Protein AF-A0A7Y6UCN6-F1 (afdb_monomer_lite)

Secondary structure (DSSP, 8-state):
--------------------------------------------PPP---EEE-SSS-EEESS---SEEEPPSEEETT-TTT-SEEE--SSSPPEEEEEEEEEEE-SEEEEESSS-EEEEEEEEEEE-TT-EEE-PEEEE--SSS-PEEEE-TT-SSS--SS--SS---S-S-TT---------

pLDDT: mean 72.53, std 20.96, range [35.81, 98.5]

Foldseek 3Di:
DDDDDDDDDDPDDDDDPPPPPPDPDDDDDDDDDDDDDPPVPDPDDDPLPFDWDDDVDIDTDSDAAEDEEEDDQEAELQDCVRAPDWADDPPDFIAREHEHQEYEQAAHHDYDYDHQYHYYHVHYYHADPRGDYDRWDWDQDPPDPRDTDGADDDPPDDDGQDDPPPPFPPPDDDDDDDDPRDDD

Structure (mmCIF, N/CA/C/O backbone):
data_AF-A0A7Y6UCN6-F1
#
_entry.id   AF-A0A7Y6UCN6-F1
#
loop_
_atom_site.group_PDB
_atom_site.id
_atom_site.type_symbol
_atom_site.label_atom_id
_atom_site.label_alt_id
_atom_site.label_comp_id
_atom_site.label_asym_id
_atom_site.label_entity_id
_atom_site.label_seq_id
_atom_site.pdbx_PDB_ins_code
_atom_site.Cartn_x
_atom_site.Cartn_y
_atom_site.Cartn_z
_atom_site.occupancy
_atom_site.B_iso_or_equiv
_atom_site.auth_seq_id
_atom_site.auth_comp_id
_atom_site.auth_asym_id
_atom_site.auth_atom_id
_atom_site.pdbx_PDB_model_num
ATOM 1 N N . MET A 1 1 ? -2.120 -50.369 -11.494 1.00 40.91 1 MET A N 1
ATOM 2 C CA . MET A 1 1 ? -2.443 -49.044 -10.925 1.00 40.91 1 MET A CA 1
ATOM 3 C C . MET A 1 1 ? -1.729 -48.938 -9.589 1.00 40.91 1 MET A C 1
ATOM 5 O O . MET A 1 1 ? -2.028 -49.726 -8.704 1.00 40.91 1 MET A O 1
ATOM 9 N N . ARG A 1 2 ? -0.697 -48.094 -9.487 1.00 44.22 2 ARG A N 1
ATOM 10 C CA . ARG A 1 2 ? 0.072 -47.899 -8.249 1.00 44.22 2 ARG A CA 1
ATOM 11 C C . ARG A 1 2 ? -0.367 -46.566 -7.651 1.00 44.22 2 ARG A C 1
ATOM 13 O O . ARG A 1 2 ? -0.193 -45.536 -8.288 1.00 44.22 2 ARG A O 1
ATOM 20 N N . VAL A 1 3 ? -1.009 -46.624 -6.490 1.00 46.31 3 VAL A N 1
ATOM 21 C CA . VAL A 1 3 ? -1.469 -45.458 -5.733 1.00 46.31 3 VAL A CA 1
ATOM 22 C C . VAL A 1 3 ? -0.314 -45.038 -4.830 1.00 46.31 3 VAL A C 1
ATOM 24 O O . VAL A 1 3 ? 0.037 -45.772 -3.910 1.00 46.31 3 VAL A O 1
ATOM 27 N N . SER A 1 4 ? 0.316 -43.905 -5.133 1.00 62.06 4 SER A N 1
ATOM 28 C CA . SER A 1 4 ? 1.335 -43.305 -4.268 1.00 62.06 4 SER A CA 1
ATOM 29 C C . SER A 1 4 ? 0.658 -42.340 -3.303 1.00 62.06 4 SER A C 1
ATOM 31 O O . SER A 1 4 ? 0.080 -41.339 -3.717 1.00 62.06 4 SER A O 1
ATOM 33 N N . LEU A 1 5 ? 0.717 -42.674 -2.016 1.00 54.91 5 LEU A N 1
ATOM 34 C CA . LEU A 1 5 ? 0.236 -41.858 -0.909 1.00 54.91 5 LEU A CA 1
ATOM 35 C C . LEU A 1 5 ? 1.281 -40.763 -0.627 1.00 54.91 5 LEU A C 1
ATOM 37 O O . LEU A 1 5 ? 2.400 -41.077 -0.225 1.00 54.91 5 LEU A O 1
ATOM 41 N N . ILE A 1 6 ? 0.944 -39.496 -0.871 1.00 65.12 6 ILE A N 1
ATOM 42 C CA . ILE A 1 6 ? 1.811 -38.352 -0.556 1.00 65.12 6 ILE A CA 1
ATOM 43 C C . ILE A 1 6 ? 1.406 -37.828 0.823 1.00 65.12 6 ILE A C 1
ATOM 45 O O . ILE A 1 6 ? 0.291 -37.345 1.008 1.00 65.12 6 ILE A O 1
ATOM 49 N N . ALA A 1 7 ? 2.309 -37.955 1.793 1.00 61.22 7 ALA A N 1
ATOM 50 C CA . ALA A 1 7 ? 2.146 -37.406 3.131 1.00 61.22 7 ALA A CA 1
ATOM 51 C C . ALA A 1 7 ? 2.569 -35.930 3.130 1.00 61.22 7 ALA A C 1
ATOM 53 O O . ALA A 1 7 ? 3.733 -35.613 2.898 1.00 61.22 7 ALA A O 1
ATOM 54 N N . ILE A 1 8 ? 1.614 -35.034 3.374 1.00 74.44 8 ILE A N 1
ATOM 55 C CA . ILE A 1 8 ? 1.851 -33.596 3.527 1.00 74.44 8 ILE A CA 1
ATOM 56 C C . ILE A 1 8 ? 2.100 -33.330 5.013 1.00 74.44 8 ILE A C 1
ATOM 58 O O . ILE A 1 8 ? 1.180 -33.375 5.826 1.00 74.44 8 ILE A O 1
ATOM 62 N N . THR A 1 9 ? 3.352 -33.076 5.383 1.00 66.75 9 THR A N 1
ATOM 63 C CA . THR A 1 9 ? 3.719 -32.578 6.715 1.00 66.75 9 THR A CA 1
ATOM 64 C C . THR A 1 9 ? 3.594 -31.058 6.740 1.00 66.75 9 THR A C 1
ATOM 66 O O . THR A 1 9 ? 4.448 -30.355 6.204 1.00 66.75 9 THR A O 1
ATOM 69 N N . CYS A 1 10 ? 2.539 -30.543 7.372 1.00 55.00 10 CYS A N 1
ATOM 70 C CA . CYS A 1 10 ? 2.423 -29.126 7.706 1.00 55.00 10 CYS A CA 1
ATOM 71 C C . CYS A 1 10 ? 3.354 -28.793 8.881 1.00 55.00 10 CYS A C 1
ATOM 73 O O . CYS A 1 10 ? 3.066 -29.145 10.023 1.00 55.00 10 CYS A O 1
ATOM 75 N N . ALA A 1 11 ? 4.456 -28.096 8.611 1.00 65.81 11 ALA A N 1
ATOM 76 C CA . ALA A 1 11 ? 5.203 -27.384 9.641 1.00 65.81 11 ALA A CA 1
ATOM 77 C C . ALA A 1 11 ? 4.489 -26.048 9.901 1.00 65.81 11 ALA A C 1
ATOM 79 O O . ALA A 1 11 ? 4.590 -25.119 9.104 1.00 65.81 11 ALA A O 1
ATOM 80 N N . ALA A 1 12 ? 3.705 -25.972 10.977 1.00 49.56 12 ALA A N 1
ATOM 81 C CA . ALA A 1 12 ? 3.104 -24.720 11.415 1.00 49.56 12 ALA A CA 1
ATOM 82 C C . ALA A 1 12 ? 4.163 -23.890 12.153 1.00 49.56 12 ALA A C 1
ATOM 84 O O . ALA A 1 12 ? 4.595 -24.250 13.248 1.00 49.56 12 ALA A O 1
ATOM 85 N N . CYS A 1 13 ? 4.589 -22.781 11.554 1.00 61.91 13 CYS A N 1
ATOM 86 C CA . CYS A 1 13 ? 5.345 -21.747 12.250 1.00 61.91 13 CYS A CA 1
ATOM 87 C C . CYS A 1 13 ? 4.367 -21.020 13.184 1.00 61.91 13 CYS A C 1
ATOM 89 O O . CYS A 1 13 ? 3.496 -20.287 12.719 1.00 61.91 13 CYS A O 1
ATOM 91 N N . GLY A 1 14 ? 4.458 -21.273 14.491 1.00 52.28 14 GLY A N 1
ATOM 92 C CA . GLY A 1 14 ? 3.665 -20.570 15.495 1.00 52.28 14 GLY A CA 1
ATOM 93 C C . GLY A 1 14 ? 4.094 -19.108 15.578 1.00 52.28 14 GLY A C 1
ATOM 94 O O . GLY A 1 14 ? 5.126 -18.802 16.167 1.00 52.28 14 GLY A O 1
ATOM 95 N N . PHE A 1 15 ? 3.317 -18.213 14.973 1.00 57.62 15 PHE A N 1
ATOM 96 C CA . PHE A 1 15 ? 3.429 -16.780 15.216 1.00 57.62 15 PHE A CA 1
ATOM 97 C C . PHE A 1 15 ? 2.647 -16.446 16.485 1.00 57.62 15 PHE A C 1
ATOM 99 O O . PHE A 1 15 ? 1.418 -16.466 16.476 1.00 57.62 15 PHE A O 1
ATOM 106 N N . ASP A 1 16 ? 3.367 -16.143 17.562 1.00 55.19 16 ASP A N 1
ATOM 107 C CA . ASP A 1 16 ? 2.804 -15.568 18.781 1.00 55.19 16 ASP A CA 1
ATOM 108 C C . ASP A 1 16 ? 2.479 -14.095 18.487 1.00 55.19 16 ASP A C 1
ATOM 110 O O . ASP A 1 16 ? 3.371 -13.252 18.346 1.00 55.19 16 ASP A O 1
ATOM 114 N N . HIS A 1 17 ? 1.202 -13.779 18.267 1.00 53.16 17 HIS A N 1
ATOM 115 C CA . HIS A 1 17 ? 0.762 -12.393 18.119 1.00 53.16 17 HIS A CA 1
ATOM 116 C C . HIS A 1 17 ? 0.870 -11.775 19.506 1.00 53.16 17 HIS A C 1
ATOM 118 O O . HIS A 1 17 ? 0.020 -12.028 20.354 1.00 53.16 17 HIS A O 1
ATOM 124 N N . GLY A 1 18 ? 1.947 -11.019 19.732 1.00 44.69 18 GLY A N 1
ATOM 125 C CA . GLY A 1 18 ? 2.264 -10.353 20.989 1.00 44.69 18 GLY A CA 1
ATOM 126 C C . GLY A 1 18 ? 1.159 -9.411 21.459 1.00 44.69 18 GLY A C 1
ATOM 127 O O . GLY A 1 18 ? 1.268 -8.194 21.346 1.00 44.69 18 GLY A O 1
ATOM 128 N N . VAL A 1 19 ? 0.104 -9.972 22.039 1.00 48.94 19 VAL A N 1
ATOM 129 C CA . VAL A 1 19 ? -0.756 -9.290 22.989 1.00 48.94 19 VAL A CA 1
ATOM 130 C C . VAL A 1 19 ? -0.029 -9.360 24.322 1.00 48.94 19 VAL A C 1
ATOM 132 O O . VAL A 1 19 ? -0.182 -10.303 25.092 1.00 48.94 19 VAL A O 1
ATOM 135 N N . SER A 1 20 ? 0.816 -8.362 24.587 1.00 52.12 20 SER A N 1
ATOM 136 C CA . SER A 1 20 ? 1.258 -8.090 25.952 1.00 52.12 20 SER A CA 1
ATOM 137 C C . SER A 1 20 ? 0.007 -7.881 26.793 1.00 52.12 20 SER A C 1
ATOM 139 O O . SER A 1 20 ? -0.634 -6.832 26.738 1.00 52.12 20 SER A O 1
ATOM 141 N N . SER A 1 21 ? -0.359 -8.911 27.548 1.00 52.41 21 SER A N 1
ATOM 142 C CA . SER A 1 21 ? -1.326 -8.836 28.626 1.00 52.41 21 SER A CA 1
ATOM 143 C C . SER A 1 21 ? -0.929 -7.666 29.521 1.00 52.41 21 SER A C 1
ATOM 145 O O . SER A 1 21 ? 0.111 -7.716 30.181 1.00 52.41 21 SER A O 1
ATOM 147 N N . ILE A 1 22 ? -1.740 -6.606 29.514 1.00 56.88 22 ILE A N 1
ATOM 148 C CA . ILE A 1 22 ? -1.670 -5.526 30.495 1.00 56.88 22 ILE A CA 1
ATOM 149 C C . ILE A 1 22 ? -1.987 -6.180 31.839 1.00 56.88 22 ILE A C 1
ATOM 151 O O . ILE A 1 22 ? -3.144 -6.391 32.200 1.00 56.88 22 ILE A O 1
ATOM 155 N N . GLY A 1 23 ? -0.928 -6.594 32.532 1.00 51.53 23 GLY A N 1
ATOM 156 C CA . GLY A 1 23 ? -0.973 -7.102 33.888 1.00 51.53 23 GLY A CA 1
ATOM 157 C C . GLY A 1 23 ? -1.397 -5.979 34.818 1.00 51.53 23 GLY A C 1
ATOM 158 O O . GLY A 1 23 ? -0.565 -5.252 35.351 1.00 51.53 23 GLY A O 1
ATOM 159 N N . GLY A 1 24 ? -2.705 -5.836 35.007 1.00 58.19 24 GLY A N 1
ATOM 160 C CA . GLY A 1 24 ? -3.247 -5.192 36.189 1.00 58.19 24 GLY A CA 1
ATOM 161 C C . GLY A 1 24 ? -2.990 -6.105 37.377 1.00 58.19 24 GLY A C 1
ATOM 162 O O . GLY A 1 24 ? -3.517 -7.211 37.395 1.00 58.19 24 GLY A O 1
ATOM 163 N N . ASN A 1 25 ? -2.133 -5.668 38.301 1.00 66.69 25 ASN A N 1
ATOM 164 C CA . ASN A 1 25 ? -2.144 -6.001 39.729 1.00 66.69 25 ASN A CA 1
ATOM 165 C C . ASN A 1 25 ? -1.035 -5.193 40.427 1.00 66.69 25 ASN A C 1
ATOM 167 O O . ASN A 1 25 ? 0.112 -5.627 40.506 1.00 66.69 25 ASN A O 1
ATOM 171 N N . GLY A 1 26 ? -1.391 -4.010 40.930 1.00 54.91 26 GLY A N 1
ATOM 172 C CA . GLY A 1 26 ? -0.578 -3.216 41.853 1.00 54.91 26 GLY A CA 1
ATOM 173 C C . GLY A 1 26 ? -1.482 -2.627 42.946 1.00 54.91 26 GLY A C 1
ATOM 174 O O . GLY A 1 26 ? -2.602 -2.234 42.622 1.00 54.91 26 GLY A O 1
ATOM 175 N N . PRO A 1 27 ? -1.058 -2.642 44.223 1.00 55.38 27 PRO A N 1
ATOM 176 C CA . PRO A 1 27 ? -1.932 -2.526 45.390 1.00 55.38 27 PRO A CA 1
ATOM 177 C C . PRO A 1 27 ? -2.572 -1.142 45.544 1.00 55.38 27 PRO A C 1
ATOM 179 O O . PRO A 1 27 ? -1.946 -0.106 45.335 1.00 55.38 27 PRO A O 1
ATOM 182 N N . SER A 1 28 ? -3.848 -1.152 45.929 1.00 59.41 28 SER A N 1
ATOM 183 C CA . SER A 1 28 ? -4.604 0.025 46.347 1.00 59.41 28 SER A CA 1
ATOM 184 C C . SER A 1 28 ? -4.166 0.449 47.749 1.00 59.41 28 SER A C 1
ATOM 186 O O . SER A 1 28 ? -4.735 0.006 48.746 1.00 59.41 28 SER A O 1
ATOM 188 N N . ASP A 1 29 ? -3.159 1.314 47.819 1.00 57.28 29 ASP A N 1
ATOM 189 C CA . ASP A 1 29 ? -2.737 1.933 49.072 1.00 57.28 29 ASP A CA 1
ATOM 190 C C . ASP A 1 29 ? -3.620 3.160 49.345 1.00 57.28 29 ASP A C 1
ATOM 192 O O . ASP A 1 29 ? -3.539 4.185 48.666 1.00 57.28 29 ASP A O 1
ATOM 196 N N . GLY A 1 30 ? -4.521 3.011 50.320 1.00 59.50 30 GLY A N 1
ATOM 197 C CA . GLY A 1 30 ? -5.473 4.030 50.751 1.00 59.50 30 GLY A CA 1
ATOM 198 C C . GLY A 1 30 ? -4.787 5.315 51.216 1.00 59.50 30 GLY A C 1
ATOM 199 O O . GLY A 1 30 ? -4.153 5.351 52.270 1.00 59.50 30 GLY A O 1
ATOM 200 N N . GLY A 1 31 ? -4.943 6.376 50.425 1.00 60.09 31 GLY A N 1
ATOM 201 C CA . GLY A 1 31 ? -4.608 7.745 50.804 1.00 60.09 31 GLY A CA 1
ATOM 202 C C . GLY A 1 31 ? -5.776 8.450 51.514 1.00 60.09 31 GLY A C 1
ATOM 203 O O . GLY A 1 31 ? -6.923 8.038 51.347 1.00 60.09 31 GLY A O 1
ATOM 204 N N . PRO A 1 32 ? -5.494 9.495 52.316 1.00 62.84 32 PRO A N 1
ATOM 205 C CA . PRO A 1 32 ? -6.482 10.196 53.134 1.00 62.84 32 PRO A CA 1
ATOM 206 C C . PRO A 1 32 ? -7.566 10.883 52.294 1.00 62.84 32 PRO A C 1
ATOM 208 O O . PRO A 1 32 ? -7.266 11.516 51.281 1.00 62.84 32 PRO A O 1
ATOM 211 N N . ASP A 1 33 ? -8.810 10.777 52.771 1.00 57.06 33 ASP A N 1
ATOM 212 C CA . ASP A 1 33 ? -10.004 11.430 52.231 1.00 57.06 33 ASP A CA 1
ATOM 213 C C . ASP A 1 33 ? -9.783 12.944 52.087 1.00 57.06 33 ASP A C 1
ATOM 215 O O . ASP A 1 33 ? -9.773 13.698 53.064 1.00 57.06 33 ASP A O 1
ATOM 219 N N . ILE A 1 34 ? -9.587 13.390 50.845 1.00 64.75 34 ILE A N 1
ATOM 220 C CA . ILE A 1 34 ? -9.549 14.806 50.484 1.00 64.75 34 ILE A CA 1
ATOM 221 C C . ILE A 1 34 ? -10.998 15.297 50.439 1.00 64.75 34 ILE A C 1
ATOM 223 O O . ILE A 1 34 ? -11.795 14.900 49.588 1.00 64.75 34 ILE A O 1
ATOM 227 N N . ASP A 1 35 ? -11.318 16.168 51.389 1.00 57.62 35 ASP A N 1
ATOM 228 C CA . ASP A 1 35 ? -12.595 16.848 51.553 1.00 57.62 35 ASP A CA 1
ATOM 229 C C . ASP A 1 35 ? -12.932 17.714 50.321 1.00 57.62 35 ASP A C 1
ATOM 231 O O . ASP A 1 35 ? -12.408 18.810 50.122 1.00 57.62 35 ASP A O 1
ATOM 235 N N . GLY A 1 36 ? -13.779 17.174 49.443 1.00 58.47 36 GLY A N 1
ATOM 236 C CA . GLY A 1 36 ? -15.041 17.806 49.047 1.00 58.47 36 GLY A CA 1
ATOM 237 C C . GLY A 1 36 ? -15.045 19.151 48.313 1.00 58.47 36 GLY A C 1
ATOM 238 O O . GLY A 1 36 ? -16.137 19.661 48.050 1.00 58.47 36 GLY A O 1
ATOM 239 N N . SER A 1 37 ? -13.913 19.749 47.934 1.00 60.12 37 SER A N 1
ATOM 240 C CA . SER A 1 37 ? -13.958 20.910 47.040 1.00 60.12 37 SER A CA 1
ATOM 241 C C . SER A 1 37 ? -14.313 20.419 45.639 1.00 60.12 37 SER A C 1
ATOM 243 O O . SER A 1 37 ? -13.502 19.755 44.993 1.00 60.12 37 SER A O 1
ATOM 245 N N . ARG A 1 38 ? -15.535 20.720 45.183 1.00 60.03 38 ARG A N 1
ATOM 246 C CA . ARG A 1 38 ? -15.987 20.489 43.806 1.00 60.03 38 ARG A CA 1
ATOM 247 C C . ARG A 1 38 ? -15.071 21.244 42.848 1.00 60.03 38 ARG A C 1
ATOM 249 O O . ARG A 1 38 ? -15.315 22.398 42.512 1.00 60.03 38 ARG A O 1
ATOM 256 N N . ILE A 1 39 ? -13.991 20.591 42.441 1.00 57.53 39 ILE A N 1
ATOM 257 C CA . ILE A 1 39 ? -13.307 20.928 41.210 1.00 57.53 39 ILE A CA 1
ATOM 258 C C . ILE A 1 39 ? -14.246 20.402 40.138 1.00 57.53 39 ILE A C 1
ATOM 260 O O . ILE A 1 39 ? -14.297 19.200 39.883 1.00 57.53 39 ILE A O 1
ATOM 264 N N . ASP A 1 40 ? -15.051 21.305 39.586 1.00 60.50 40 ASP A N 1
ATOM 265 C CA . ASP A 1 40 ? -15.735 21.098 38.318 1.00 60.50 40 ASP A CA 1
ATOM 266 C C . ASP A 1 40 ? -14.635 20.914 37.266 1.00 60.50 40 ASP A C 1
ATOM 268 O O . ASP A 1 40 ? -14.207 21.858 36.597 1.00 60.50 40 ASP A O 1
ATOM 272 N N . ALA A 1 41 ? -14.085 19.698 37.211 1.00 64.38 41 ALA A N 1
ATOM 273 C CA . ALA A 1 41 ? -13.147 19.289 36.193 1.00 64.38 41 ALA A CA 1
ATOM 274 C C . ALA A 1 41 ? -13.883 19.475 34.873 1.00 64.38 41 ALA A C 1
ATOM 276 O O . ALA A 1 41 ? -14.904 18.833 34.610 1.00 64.38 41 ALA A O 1
ATOM 277 N N . MET A 1 42 ? -13.403 20.442 34.093 1.00 68.12 42 MET A N 1
ATOM 278 C CA . MET A 1 42 ? -13.857 20.657 32.732 1.00 68.12 42 MET A CA 1
ATOM 279 C C . MET A 1 42 ? -13.838 19.285 32.047 1.00 68.12 42 MET A C 1
ATOM 281 O O . MET A 1 42 ? -12.824 18.601 32.196 1.00 68.12 42 MET A O 1
ATOM 285 N N . PRO A 1 43 ? -14.935 18.845 31.398 1.00 71.69 43 PRO A N 1
ATOM 286 C CA . PRO A 1 43 ? -14.996 17.523 30.792 1.00 71.69 43 PRO A CA 1
ATOM 287 C C . PRO A 1 43 ? -13.736 17.318 29.965 1.00 71.69 43 PRO A C 1
ATOM 289 O O . PRO A 1 43 ? -13.491 18.116 29.055 1.00 71.69 43 PRO A O 1
ATOM 292 N N . ASP A 1 44 ? -12.920 16.329 30.344 1.00 71.25 44 ASP A N 1
ATOM 293 C CA . ASP A 1 44 ? -11.719 15.978 29.599 1.00 71.25 44 ASP A CA 1
ATOM 294 C C . ASP A 1 44 ? -12.143 15.862 28.141 1.00 71.25 44 ASP A C 1
ATOM 296 O O . ASP A 1 44 ? -13.019 15.057 27.799 1.00 71.25 44 ASP A O 1
ATOM 300 N N . ALA A 1 45 ? -11.602 16.752 27.303 1.00 67.12 45 ALA A N 1
ATOM 301 C CA . ALA A 1 45 ? -11.835 16.686 25.875 1.00 67.12 45 ALA A CA 1
ATOM 302 C C . ALA A 1 45 ? -11.537 15.239 25.467 1.00 67.12 45 ALA A C 1
ATOM 304 O O . ALA A 1 45 ? -10.503 14.716 25.906 1.00 67.12 45 ALA A O 1
ATOM 305 N N . PRO A 1 46 ? -12.436 14.571 24.712 1.00 68.31 46 PRO A N 1
ATOM 306 C CA . PRO A 1 46 ? -12.203 13.201 24.288 1.00 68.31 46 PRO A CA 1
ATOM 307 C C . PRO A 1 46 ? -10.783 13.159 23.742 1.00 68.31 46 PRO A C 1
ATOM 309 O O . PRO A 1 46 ? -10.470 14.021 22.916 1.00 68.31 46 PRO A O 1
ATOM 312 N N . PRO A 1 47 ? -9.901 12.277 24.249 1.00 64.62 47 PRO A N 1
ATOM 313 C CA . PRO A 1 47 ? -8.540 12.232 23.753 1.00 64.62 47 PRO A CA 1
ATOM 314 C C . PRO A 1 47 ? -8.654 12.153 22.240 1.00 64.62 47 PRO A C 1
ATOM 316 O O . PRO A 1 47 ? -9.363 11.276 21.741 1.00 64.62 47 PRO A O 1
ATOM 319 N N . ASP A 1 48 ? -8.048 13.115 21.539 1.00 58.81 48 ASP A N 1
ATOM 320 C CA . ASP A 1 48 ? -7.944 13.118 20.084 1.00 58.81 48 ASP A CA 1
ATOM 321 C C . ASP A 1 48 ? -7.149 11.865 19.720 1.00 58.81 48 ASP A C 1
ATOM 323 O O . ASP A 1 48 ? -5.922 11.891 19.581 1.00 58.81 48 ASP A O 1
ATOM 327 N N . ALA A 1 49 ? -7.837 10.726 19.702 1.00 60.22 49 ALA A N 1
ATOM 328 C CA . ALA A 1 49 ? -7.257 9.408 19.620 1.00 60.22 49 ALA A CA 1
ATOM 329 C C . ALA A 1 49 ? -6.832 9.240 18.174 1.00 60.22 49 ALA A C 1
ATOM 331 O O . ALA A 1 49 ? -7.556 8.703 17.337 1.00 60.22 49 ALA A O 1
ATOM 332 N N . ARG A 1 50 ? -5.652 9.782 17.873 1.00 78.06 50 ARG A N 1
ATOM 333 C CA . ARG A 1 50 ? -4.951 9.536 16.626 1.00 78.06 50 ARG A CA 1
ATOM 334 C C . ARG A 1 50 ? -4.800 8.034 16.533 1.00 78.06 50 ARG A C 1
ATOM 336 O O . ARG A 1 50 ? -4.041 7.425 17.285 1.00 78.06 50 ARG A O 1
ATOM 343 N N . ALA A 1 51 ? -5.559 7.445 15.629 1.00 88.50 51 ALA A N 1
ATOM 344 C CA . ALA A 1 51 ? -5.404 6.048 15.327 1.00 88.50 51 ALA A CA 1
ATOM 345 C C . ALA A 1 51 ? -4.087 5.922 14.550 1.00 88.50 51 ALA A C 1
ATOM 347 O O . ALA A 1 51 ? -3.882 6.578 13.523 1.00 88.50 51 ALA A O 1
ATOM 348 N N . CYS A 1 52 ? -3.152 5.175 15.127 1.00 92.62 52 CYS A N 1
ATOM 349 C CA . CYS A 1 52 ? -1.845 4.904 14.555 1.00 92.62 52 CYS A CA 1
ATOM 350 C C . CYS A 1 52 ? -1.750 3.414 14.241 1.00 92.62 52 CYS A C 1
ATOM 352 O O . CYS A 1 52 ? -2.123 2.584 15.069 1.00 92.62 52 CYS A O 1
ATOM 354 N N . TRP A 1 53 ? -1.215 3.079 13.071 1.00 93.69 53 TRP A N 1
ATOM 355 C CA . TRP A 1 53 ? -0.998 1.700 12.636 1.00 93.69 53 TRP A CA 1
ATOM 356 C C . TRP A 1 53 ? 0.469 1.450 12.331 1.00 93.69 53 TRP A C 1
ATOM 358 O O . TRP A 1 53 ? 1.192 2.361 11.926 1.00 93.69 53 TRP A O 1
ATOM 368 N N . GLY A 1 54 ? 0.862 0.184 12.463 1.00 89.06 54 GLY A N 1
ATOM 369 C CA . GLY A 1 54 ? 2.186 -0.310 12.108 1.00 89.06 54 GLY A CA 1
ATOM 370 C C . GLY A 1 54 ? 3.213 -0.178 13.232 1.00 89.06 54 GLY A C 1
ATOM 371 O O . GLY A 1 54 ? 3.221 0.785 13.997 1.00 89.06 54 GLY A O 1
ATOM 372 N N . THR A 1 55 ? 4.096 -1.174 13.314 1.00 85.56 55 THR A N 1
ATOM 373 C CA . THR A 1 55 ? 5.244 -1.213 14.235 1.00 85.56 55 THR A CA 1
ATOM 374 C C . THR A 1 55 ? 6.554 -0.881 13.522 1.00 85.56 55 THR A C 1
ATOM 376 O O . THR A 1 55 ? 7.390 -0.184 14.082 1.00 85.56 55 THR A O 1
ATOM 3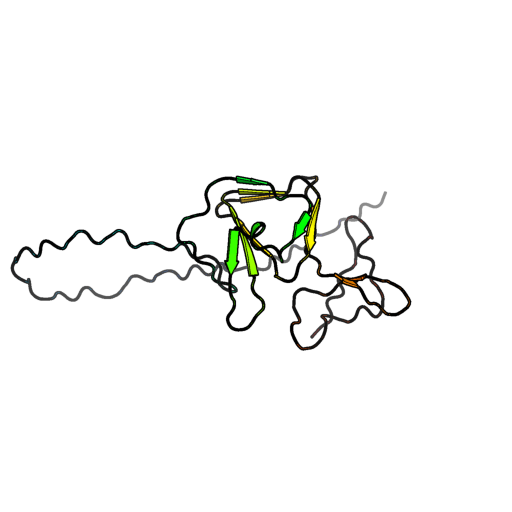79 N N . PHE A 1 56 ? 6.713 -1.332 12.273 1.00 82.62 56 PHE A N 1
ATOM 380 C CA . PHE A 1 56 ? 7.877 -1.030 11.434 1.00 82.62 56 PHE A CA 1
ATOM 381 C C . PHE A 1 56 ? 7.810 0.386 10.844 1.00 82.62 56 PHE A C 1
ATOM 383 O O . PHE A 1 56 ? 8.758 1.158 10.941 1.00 82.62 56 PHE A O 1
ATOM 390 N N . VAL A 1 57 ? 6.653 0.759 10.291 1.00 88.50 57 VAL A N 1
ATOM 391 C CA . VAL A 1 57 ? 6.347 2.127 9.857 1.00 88.50 57 VAL A CA 1
ATOM 392 C C . VAL A 1 57 ? 5.084 2.573 10.576 1.00 88.50 57 VAL A C 1
ATOM 394 O O . VAL A 1 57 ? 3.992 2.115 10.248 1.00 88.50 57 VAL A O 1
ATOM 397 N N . SER A 1 58 ? 5.234 3.471 11.552 1.00 92.75 58 SER A N 1
ATOM 398 C CA . SER A 1 58 ? 4.093 4.009 12.291 1.00 92.75 58 SER A CA 1
ATOM 399 C C . SER A 1 58 ? 3.442 5.169 11.537 1.00 92.75 58 SER A C 1
ATOM 401 O O . SER A 1 58 ? 4.065 6.211 11.281 1.00 92.75 58 SER A O 1
ATOM 403 N N . THR A 1 59 ? 2.172 4.988 11.185 1.00 93.31 59 THR A N 1
ATOM 404 C CA . THR A 1 59 ? 1.378 5.960 10.434 1.00 93.31 59 THR A CA 1
ATOM 405 C C . THR A 1 59 ? 0.135 6.331 11.231 1.00 93.31 59 THR A C 1
ATOM 407 O O . THR A 1 59 ? -0.693 5.472 11.512 1.00 93.31 59 THR A O 1
ATOM 410 N N . CYS A 1 60 ? 0.009 7.610 11.590 1.00 93.81 60 CYS A N 1
ATOM 411 C CA . CYS A 1 60 ? -1.092 8.136 12.393 1.00 93.81 60 CYS A CA 1
ATOM 412 C C . CYS A 1 60 ? -1.997 9.019 11.544 1.00 93.81 60 CYS A C 1
ATOM 414 O O . CYS A 1 60 ? -1.497 9.852 10.790 1.00 93.81 60 CYS A O 1
ATOM 416 N N . PHE A 1 61 ? -3.306 8.880 11.717 1.00 91.69 61 PHE A N 1
ATOM 417 C CA . PHE A 1 61 ? -4.294 9.677 11.000 1.00 91.69 61 PHE A CA 1
ATOM 418 C C . PHE A 1 61 ? -5.079 10.544 11.984 1.00 91.69 61 PHE A C 1
ATOM 420 O O . PHE A 1 61 ? -5.436 10.101 13.077 1.00 91.69 61 PHE A O 1
ATOM 427 N N . THR A 1 62 ? -5.345 11.792 11.597 1.00 89.69 62 THR A N 1
ATOM 428 C CA . THR A 1 62 ? -6.221 12.702 12.356 1.00 89.69 62 THR A CA 1
ATOM 429 C C . THR A 1 62 ? -7.690 12.334 12.196 1.00 89.69 62 THR A C 1
ATOM 431 O O . THR A 1 62 ? -8.496 12.583 13.084 1.00 89.69 62 THR A O 1
ATOM 434 N N . THR A 1 63 ? -8.039 11.729 11.062 1.00 90.00 63 THR A N 1
ATOM 435 C CA . THR A 1 63 ? -9.376 11.229 10.762 1.00 90.00 63 THR A CA 1
ATOM 436 C C . THR A 1 63 ? -9.235 9.823 10.213 1.00 90.00 63 THR A C 1
ATOM 438 O O . THR A 1 63 ? -8.440 9.594 9.302 1.00 90.00 63 THR A O 1
ATOM 441 N N . LEU A 1 64 ? -9.984 8.884 10.788 1.00 90.81 64 LEU A N 1
ATOM 442 C CA . LEU A 1 64 ? -9.988 7.498 10.342 1.00 90.81 64 LEU A CA 1
ATOM 443 C C . LEU A 1 64 ? -10.414 7.447 8.863 1.00 90.81 64 LEU A C 1
ATOM 445 O O . LEU A 1 64 ? -11.472 7.999 8.536 1.00 90.81 64 LEU A O 1
ATOM 449 N N . PRO A 1 65 ? -9.627 6.815 7.972 1.00 93.25 65 PRO A N 1
ATOM 450 C CA . PRO A 1 65 ? -10.060 6.565 6.606 1.00 93.25 65 PRO A CA 1
ATOM 451 C C . PRO A 1 65 ? -11.405 5.836 6.626 1.00 93.25 65 PRO A C 1
ATOM 453 O O . PRO A 1 65 ? -11.529 4.764 7.219 1.00 93.25 65 PRO A O 1
ATOM 456 N N . SER A 1 66 ? -12.413 6.460 6.025 1.00 92.12 66 SER A N 1
ATOM 457 C CA . SER A 1 66 ? -13.763 5.916 5.897 1.00 92.12 66 SER A CA 1
ATOM 458 C C . SER A 1 66 ? -14.111 5.808 4.419 1.00 92.12 66 SER A C 1
ATOM 460 O O . SER A 1 66 ? -13.698 6.649 3.618 1.00 92.12 66 SER A O 1
ATOM 462 N N . GLY A 1 67 ? -14.851 4.760 4.066 1.00 96.19 67 GLY A N 1
ATOM 463 C CA . GLY A 1 67 ? -15.245 4.488 2.690 1.00 96.19 67 GLY A CA 1
ATOM 464 C C . GLY A 1 67 ? -14.295 3.565 1.932 1.00 96.19 67 GLY A C 1
ATOM 465 O O . GLY A 1 67 ? -13.142 3.340 2.311 1.00 96.19 67 GLY A O 1
ATOM 466 N N . ASP A 1 68 ? -14.832 3.029 0.845 1.00 98.12 68 ASP A N 1
ATOM 467 C CA . ASP A 1 68 ? -14.170 2.035 0.015 1.00 98.12 68 ASP A CA 1
ATOM 468 C C . ASP A 1 68 ? -13.401 2.709 -1.125 1.00 98.12 68 ASP A C 1
ATOM 470 O O . ASP A 1 68 ? -13.846 3.702 -1.709 1.00 98.12 68 ASP A O 1
ATOM 474 N N . LEU A 1 69 ? -12.246 2.147 -1.471 1.00 98.12 69 LEU A N 1
ATOM 475 C CA . LEU A 1 69 ? -11.394 2.612 -2.557 1.00 98.12 69 LEU A CA 1
ATOM 476 C C . LEU A 1 69 ? -11.097 1.459 -3.509 1.00 98.12 69 LEU A C 1
ATOM 478 O O . LEU A 1 69 ? -10.478 0.472 -3.129 1.00 98.12 69 LEU A O 1
ATOM 482 N N . THR A 1 70 ? -11.475 1.606 -4.775 1.00 98.25 70 THR A N 1
ATOM 483 C CA . THR A 1 70 ? -10.987 0.713 -5.834 1.00 98.25 70 THR A CA 1
ATOM 484 C C . THR A 1 70 ? -9.686 1.273 -6.390 1.00 98.25 70 THR A C 1
ATOM 486 O O . THR A 1 70 ? -9.659 2.420 -6.842 1.00 98.25 70 THR A O 1
ATOM 489 N N . LEU A 1 71 ? -8.609 0.485 -6.352 1.00 97.62 71 LEU A N 1
ATOM 490 C CA . LEU A 1 71 ? -7.333 0.924 -6.910 1.00 97.62 71 LEU A CA 1
ATOM 491 C C . LEU A 1 71 ? -7.439 1.065 -8.438 1.00 97.62 71 LEU A C 1
ATOM 493 O O . LEU A 1 71 ? -7.988 0.181 -9.103 1.00 97.62 71 LEU A O 1
ATOM 497 N N . PRO A 1 72 ? -6.906 2.152 -9.019 1.00 96.31 72 PRO A N 1
ATOM 498 C CA . PRO A 1 72 ? -6.790 2.270 -10.464 1.00 96.31 72 PRO A CA 1
ATOM 499 C C . PRO A 1 72 ? -5.758 1.263 -10.991 1.00 96.31 72 PRO A C 1
ATOM 501 O O . PRO A 1 72 ? -4.848 0.862 -10.272 1.00 96.31 72 PRO A O 1
ATOM 504 N N . GLY A 1 73 ? -5.849 0.903 -12.273 1.00 94.06 73 GLY A N 1
ATOM 505 C CA . GLY A 1 73 ? -4.906 -0.044 -12.889 1.00 94.06 73 GLY A CA 1
ATOM 506 C C . GLY A 1 73 ? -3.455 0.454 -12.964 1.00 94.06 73 GLY A C 1
ATOM 507 O O . GLY A 1 73 ? -2.540 -0.344 -13.136 1.00 94.06 73 GLY A O 1
ATOM 508 N N . THR A 1 74 ? -3.218 1.760 -12.819 1.00 93.75 74 THR A N 1
ATOM 509 C CA . THR A 1 74 ? -1.871 2.342 -12.756 1.00 93.75 74 THR A CA 1
ATOM 510 C C . THR A 1 74 ? -1.801 3.377 -11.643 1.00 93.75 74 THR A C 1
ATOM 512 O O . THR A 1 74 ? -2.654 4.264 -11.561 1.00 93.75 74 THR A O 1
ATOM 515 N N . LEU A 1 75 ? -0.771 3.276 -10.806 1.00 95.62 75 LEU A N 1
ATOM 516 C CA . LEU A 1 75 ? -0.488 4.190 -9.702 1.00 95.62 75 LEU A CA 1
ATOM 517 C C . LEU A 1 75 ? 0.882 4.847 -9.907 1.00 95.62 75 LEU A C 1
ATOM 519 O O . LEU A 1 75 ? 1.883 4.147 -10.026 1.00 95.62 75 LEU A O 1
ATOM 523 N N . ASP A 1 76 ? 0.922 6.184 -9.906 1.00 94.31 76 ASP A N 1
ATOM 524 C CA . ASP A 1 76 ? 2.165 6.964 -9.840 1.00 94.31 76 ASP A CA 1
ATOM 525 C C . ASP A 1 76 ? 2.378 7.498 -8.420 1.00 94.31 76 ASP A C 1
ATOM 527 O O . ASP A 1 76 ? 1.746 8.468 -7.998 1.00 94.31 76 ASP A O 1
ATOM 531 N N . THR A 1 77 ? 3.291 6.881 -7.678 1.00 95.06 77 THR A N 1
ATOM 532 C CA . THR A 1 77 ? 3.613 7.262 -6.298 1.00 95.06 77 THR A CA 1
ATOM 533 C C . THR A 1 77 ? 4.455 8.534 -6.202 1.00 95.06 77 THR A C 1
ATOM 535 O O . THR A 1 77 ? 4.671 9.050 -5.103 1.00 95.06 77 THR A O 1
ATOM 538 N N . SER A 1 78 ? 4.926 9.078 -7.327 1.00 92.06 78 SER A N 1
ATOM 539 C CA . SER A 1 78 ? 5.609 10.379 -7.371 1.00 92.06 78 SER A CA 1
ATOM 540 C C . SER A 1 78 ? 4.618 11.541 -7.269 1.00 92.06 78 SER A C 1
ATOM 542 O O . SER A 1 78 ? 4.993 12.644 -6.864 1.00 92.06 78 SER A O 1
ATOM 544 N N . SER A 1 79 ? 3.355 11.296 -7.628 1.00 94.56 79 SER A N 1
ATOM 545 C CA . SER A 1 79 ? 2.282 12.282 -7.598 1.00 94.56 79 SER A CA 1
ATOM 546 C C . SER A 1 79 ? 1.636 12.352 -6.217 1.00 94.56 79 SER A C 1
ATOM 548 O O . SER A 1 79 ? 1.030 11.394 -5.739 1.00 94.56 79 SER A O 1
ATOM 550 N N . ALA A 1 80 ? 1.676 13.530 -5.592 1.00 92.50 80 ALA A N 1
ATOM 551 C CA . ALA A 1 80 ? 0.986 13.766 -4.323 1.00 92.50 80 ALA A CA 1
ATOM 552 C C . ALA A 1 80 ? -0.538 13.570 -4.425 1.00 92.50 80 ALA A C 1
ATOM 554 O O . ALA A 1 80 ? -1.169 13.255 -3.425 1.00 92.50 80 ALA A O 1
ATOM 555 N N . ALA A 1 81 ? -1.121 13.728 -5.620 1.00 95.00 81 ALA A N 1
ATOM 556 C CA . ALA A 1 81 ? -2.555 13.543 -5.841 1.00 95.00 81 ALA A CA 1
ATOM 557 C C . ALA A 1 81 ? -2.991 12.068 -5.792 1.00 95.00 81 ALA A C 1
ATOM 559 O O . ALA A 1 81 ? -4.172 11.788 -5.609 1.00 95.00 81 ALA A O 1
ATOM 560 N N . THR A 1 82 ? -2.055 11.132 -5.964 1.00 94.50 82 THR A N 1
ATOM 561 C CA . THR A 1 82 ? -2.319 9.687 -5.927 1.00 94.50 82 THR A CA 1
ATOM 562 C C . THR A 1 82 ? -2.235 9.125 -4.504 1.00 94.50 82 THR A C 1
ATOM 564 O O . THR A 1 82 ? -2.816 8.081 -4.217 1.00 94.50 82 THR A O 1
ATOM 567 N N . CYS A 1 83 ? -1.545 9.819 -3.597 1.00 96.31 83 CYS A N 1
ATOM 568 C CA . CYS A 1 83 ? -1.389 9.411 -2.204 1.00 96.31 83 CYS A CA 1
ATOM 569 C C . CYS A 1 83 ? -2.475 10.057 -1.333 1.00 96.31 83 CYS A C 1
ATOM 571 O O . CYS A 1 83 ? -2.696 11.263 -1.405 1.00 96.31 83 CYS A O 1
ATOM 573 N N . THR A 1 84 ? -3.094 9.292 -0.431 1.00 95.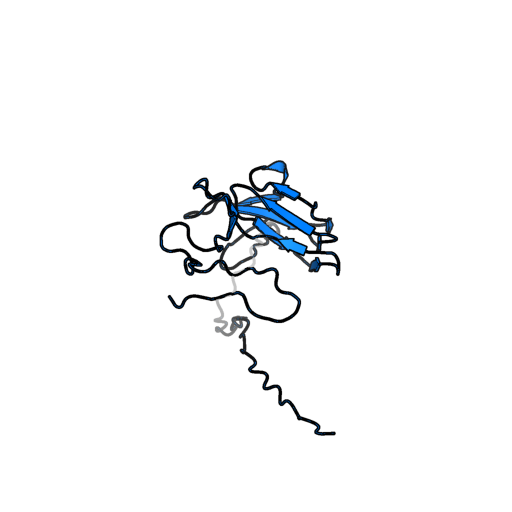56 84 THR A N 1
ATOM 574 C CA . THR A 1 84 ? -3.953 9.857 0.626 1.00 95.56 84 THR A CA 1
ATOM 575 C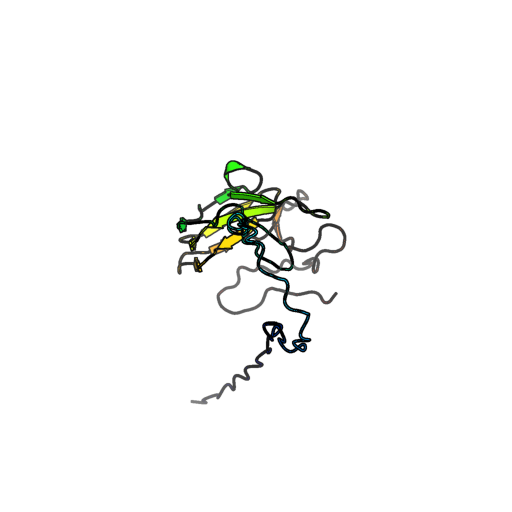 C . THR A 1 84 ? -3.138 10.750 1.557 1.00 95.56 84 THR A C 1
ATOM 577 O O . THR A 1 84 ? -3.596 11.806 1.987 1.00 95.56 84 THR A O 1
ATOM 580 N N . GLN A 1 85 ? -1.910 10.327 1.864 1.00 95.56 85 GLN A N 1
ATOM 581 C CA . GLN A 1 85 ? -0.935 11.145 2.570 1.00 95.56 85 GLN A CA 1
ATOM 582 C C . GLN A 1 85 ? 0.489 10.764 2.176 1.00 95.56 85 GLN A C 1
ATOM 584 O O . GLN A 1 85 ? 0.770 9.656 1.718 1.00 95.56 85 GLN A O 1
ATOM 589 N N . ILE A 1 86 ? 1.401 11.694 2.419 1.00 96.38 86 ILE A N 1
ATOM 590 C CA . ILE A 1 86 ? 2.832 11.483 2.257 1.00 96.38 86 ILE A CA 1
ATOM 591 C C . ILE A 1 86 ? 3.418 11.301 3.648 1.00 96.38 86 ILE A C 1
ATOM 593 O O . ILE A 1 86 ? 3.364 12.221 4.468 1.00 96.38 86 ILE A O 1
ATOM 597 N N . LYS A 1 87 ? 3.982 10.125 3.916 1.00 95.31 87 LYS A N 1
ATOM 598 C CA . LYS A 1 87 ? 4.642 9.849 5.191 1.00 95.31 87 LYS A CA 1
ATOM 599 C C . LYS A 1 87 ? 6.144 10.043 5.031 1.00 95.31 87 LYS A C 1
ATOM 601 O O . LYS A 1 87 ? 6.814 9.232 4.402 1.00 95.31 87 LYS A O 1
ATOM 606 N N . GLN A 1 88 ? 6.654 11.105 5.642 1.00 95.69 88 GLN A N 1
ATOM 607 C CA . GLN A 1 88 ? 8.090 11.338 5.742 1.00 95.69 88 GLN A CA 1
ATOM 608 C C . GLN A 1 88 ? 8.712 10.339 6.721 1.00 95.69 88 GLN A C 1
ATOM 610 O O . GLN A 1 88 ? 8.172 10.112 7.814 1.00 95.69 88 GLN A O 1
ATOM 615 N N . GLN A 1 89 ? 9.824 9.730 6.315 1.00 90.88 89 GLN A N 1
ATOM 616 C CA . GLN A 1 89 ? 10.624 8.834 7.149 1.00 90.88 89 GLN A CA 1
ATOM 617 C C . GLN A 1 89 ? 11.883 9.564 7.626 1.00 90.88 89 GLN A C 1
ATOM 619 O O . GLN A 1 89 ? 12.431 10.387 6.903 1.00 90.88 89 GLN A O 1
ATOM 624 N N . THR A 1 90 ? 12.346 9.262 8.841 1.00 90.25 90 THR A N 1
ATOM 625 C CA . THR A 1 90 ? 13.568 9.875 9.389 1.00 90.25 90 THR A CA 1
ATOM 626 C C . THR A 1 90 ? 14.812 9.449 8.607 1.00 90.25 90 THR A C 1
ATOM 628 O O . THR A 1 90 ? 15.643 10.290 8.286 1.00 90.25 90 THR A O 1
ATOM 631 N N . ASP A 1 91 ? 14.900 8.162 8.253 1.00 87.56 91 ASP A N 1
ATOM 632 C CA . ASP A 1 91 ? 16.097 7.538 7.670 1.00 87.56 91 ASP A CA 1
ATOM 633 C C . ASP A 1 91 ? 15.793 6.797 6.353 1.00 87.56 91 ASP A C 1
ATOM 635 O O . ASP A 1 91 ? 16.397 5.772 6.040 1.00 87.56 91 ASP A O 1
ATOM 639 N N . GLY A 1 92 ? 14.815 7.273 5.580 1.00 86.50 92 GLY A N 1
ATOM 640 C CA . GLY A 1 92 ? 14.353 6.582 4.377 1.00 86.50 92 GLY A CA 1
ATOM 641 C C . GLY A 1 92 ? 13.640 7.493 3.381 1.00 86.50 92 GLY A C 1
ATOM 642 O O . GLY A 1 92 ? 13.444 8.678 3.656 1.00 86.50 92 GLY A O 1
ATOM 643 N N . PRO A 1 93 ? 13.267 6.961 2.205 1.00 89.81 93 PRO A N 1
ATOM 644 C CA . PRO A 1 93 ? 12.472 7.705 1.238 1.00 89.81 93 PRO A CA 1
ATOM 645 C C . PRO A 1 93 ? 11.082 8.032 1.798 1.00 89.81 93 PRO A C 1
ATOM 647 O O . PRO A 1 93 ? 10.523 7.295 2.605 1.00 89.81 93 PRO A O 1
ATOM 650 N N . ASP A 1 94 ? 10.480 9.117 1.317 1.00 94.06 94 ASP A N 1
ATOM 651 C CA . ASP A 1 94 ? 9.077 9.406 1.612 1.00 94.06 94 ASP A CA 1
ATOM 652 C C . ASP A 1 94 ? 8.177 8.277 1.096 1.00 94.06 94 ASP A C 1
ATOM 654 O O . ASP A 1 94 ? 8.339 7.807 -0.032 1.00 94.06 94 ASP A O 1
ATOM 658 N N . LEU A 1 95 ? 7.178 7.894 1.890 1.00 95.06 95 LEU A N 1
ATOM 659 C CA . LEU A 1 95 ? 6.196 6.879 1.517 1.00 95.06 95 LEU A CA 1
ATOM 660 C C . LEU A 1 95 ? 4.937 7.529 0.944 1.00 95.06 95 LEU A C 1
ATOM 662 O O . LEU A 1 95 ? 4.429 8.524 1.474 1.00 95.06 95 LEU A O 1
ATOM 666 N N . CYS A 1 96 ? 4.399 6.923 -0.110 1.00 96.50 96 CYS A N 1
ATOM 667 C CA . CYS A 1 96 ? 3.066 7.219 -0.613 1.00 96.50 96 CYS A CA 1
ATOM 668 C C . CYS A 1 96 ? 2.070 6.312 0.110 1.00 96.50 96 CYS A C 1
ATOM 670 O O . CYS A 1 96 ? 2.044 5.106 -0.127 1.00 96.50 96 CYS A O 1
ATOM 672 N N . VAL A 1 97 ? 1.274 6.873 1.016 1.00 96.62 97 VAL A N 1
ATOM 673 C CA . VAL A 1 97 ? 0.275 6.105 1.760 1.00 96.62 97 VAL A CA 1
ATOM 674 C C . VAL A 1 97 ? -1.070 6.246 1.068 1.00 96.62 97 VAL A C 1
ATOM 676 O O . VAL A 1 97 ? -1.582 7.360 0.936 1.00 96.62 97 VAL A O 1
ATOM 679 N N . ILE A 1 98 ? -1.657 5.120 0.679 1.00 97.25 98 ILE A N 1
ATOM 680 C CA . ILE A 1 98 ? -3.047 5.035 0.236 1.00 97.25 98 ILE A CA 1
ATOM 681 C C . ILE A 1 98 ? -3.834 4.360 1.351 1.00 97.25 98 ILE A C 1
ATOM 683 O O . ILE A 1 98 ? -3.518 3.235 1.742 1.00 97.25 98 ILE A O 1
ATOM 687 N N . ALA A 1 99 ? -4.837 5.064 1.872 1.00 97.12 99 ALA A N 1
ATOM 688 C CA . ALA A 1 99 ? -5.616 4.593 3.003 1.00 97.12 99 ALA A CA 1
ATOM 689 C C . ALA A 1 99 ? -7.119 4.677 2.751 1.00 97.12 99 ALA A C 1
ATOM 691 O O . ALA A 1 99 ? -7.619 5.704 2.290 1.00 97.12 99 ALA A O 1
ATOM 692 N N . ALA A 1 100 ? -7.823 3.602 3.088 1.00 97.56 100 ALA A N 1
ATOM 693 C CA . ALA A 1 100 ? -9.271 3.479 2.961 1.00 97.56 100 ALA A CA 1
ATOM 694 C C . ALA A 1 100 ? -9.822 2.547 4.049 1.00 97.56 100 ALA A C 1
ATOM 696 O O . ALA A 1 100 ? -9.055 1.933 4.796 1.00 97.56 100 ALA A O 1
ATOM 697 N N . GLN A 1 101 ? -11.145 2.434 4.141 1.00 96.81 101 GLN A N 1
ATOM 698 C CA . GLN A 1 101 ? -11.768 1.396 4.958 1.00 96.81 101 GLN A CA 1
ATOM 699 C C . GLN A 1 101 ? -11.600 0.030 4.295 1.00 96.81 101 GLN A C 1
ATOM 701 O O . GLN A 1 101 ? -10.960 -0.858 4.863 1.00 96.81 101 GLN A O 1
ATOM 706 N N . THR A 1 102 ? -12.078 -0.075 3.055 1.00 98.00 102 THR A N 1
ATOM 707 C CA . THR A 1 102 ? -11.888 -1.240 2.190 1.00 98.00 102 THR A CA 1
ATOM 708 C C . THR A 1 102 ? -11.070 -0.844 0.970 1.00 98.00 102 THR A C 1
ATOM 710 O O . THR A 1 102 ? -11.352 0.176 0.341 1.00 98.00 102 THR A O 1
ATOM 713 N N . ILE A 1 103 ? -10.063 -1.636 0.608 1.00 98.50 103 ILE A N 1
ATOM 714 C CA . ILE A 1 103 ? -9.314 -1.459 -0.644 1.00 98.50 103 ILE A CA 1
ATOM 715 C C . ILE A 1 103 ? -9.670 -2.605 -1.585 1.00 98.50 103 ILE A C 1
ATOM 717 O O . ILE A 1 103 ? -9.396 -3.755 -1.262 1.00 98.50 103 ILE A O 1
ATOM 721 N N . HIS A 1 104 ? -10.226 -2.296 -2.755 1.00 98.44 104 HIS A N 1
ATOM 722 C CA . HIS A 1 104 ? -10.549 -3.280 -3.785 1.00 98.44 104 HIS A CA 1
ATOM 723 C C . HIS A 1 104 ? -9.506 -3.289 -4.902 1.00 98.44 104 HIS A C 1
ATOM 725 O O . HIS A 1 104 ? -9.185 -2.253 -5.495 1.00 98.44 104 HIS A O 1
ATOM 731 N N . VAL A 1 105 ? -9.038 -4.486 -5.243 1.00 97.94 105 VAL A N 1
ATOM 732 C CA . VAL A 1 105 ? -8.171 -4.767 -6.388 1.00 97.94 105 VAL A CA 1
ATOM 733 C C . VAL A 1 105 ? -8.955 -5.644 -7.363 1.00 97.94 105 VAL A C 1
ATOM 735 O O . VAL A 1 105 ? -9.002 -6.874 -7.262 1.00 97.94 105 VAL A O 1
ATOM 738 N N . THR A 1 106 ? -9.638 -4.992 -8.302 1.00 97.94 106 THR A N 1
ATOM 739 C CA . THR A 1 106 ? -10.552 -5.650 -9.254 1.00 97.94 106 THR A CA 1
ATOM 740 C C . THR A 1 106 ? -9.879 -6.067 -10.563 1.00 97.94 106 THR A C 1
ATOM 742 O O . THR A 1 106 ? -10.492 -6.744 -11.385 1.00 97.94 106 THR A O 1
ATOM 745 N N . GLY A 1 107 ? -8.637 -5.640 -10.783 1.00 95.19 107 GLY A N 1
ATOM 746 C CA . GLY A 1 107 ? -7.849 -5.930 -11.977 1.00 95.19 107 GLY A CA 1
ATOM 747 C C . GLY A 1 107 ? -6.349 -5.796 -11.703 1.00 95.19 107 GLY A C 1
ATOM 748 O O . GLY A 1 107 ? -5.966 -5.541 -10.559 1.00 95.19 107 GLY A O 1
ATOM 749 N N . PRO A 1 108 ? -5.498 -5.956 -12.728 1.00 94.00 108 PRO A N 1
ATOM 750 C CA . PRO A 1 108 ? -4.066 -5.727 -12.599 1.00 94.00 108 PRO A CA 1
ATOM 751 C C . PRO A 1 108 ? -3.763 -4.265 -12.260 1.00 94.00 108 PRO A C 1
ATOM 753 O O . PRO A 1 108 ? -4.208 -3.357 -12.964 1.00 94.00 108 PRO A O 1
ATOM 756 N N . VAL A 1 109 ? -2.997 -4.059 -11.195 1.00 95.62 109 VAL A N 1
ATOM 757 C CA . VAL A 1 109 ? -2.509 -2.766 -10.722 1.00 95.62 109 VAL A CA 1
ATOM 758 C C . VAL A 1 109 ? -0.995 -2.763 -10.846 1.00 95.62 109 VAL A C 1
ATOM 760 O O . VAL A 1 109 ? -0.316 -3.582 -10.225 1.00 95.62 109 VAL A O 1
ATOM 763 N N . THR A 1 110 ? -0.481 -1.826 -11.636 1.00 91.25 110 THR A N 1
ATOM 764 C CA . THR A 1 110 ? 0.951 -1.547 -11.746 1.00 91.25 110 THR A CA 1
ATOM 765 C C . THR A 1 110 ? 1.296 -0.288 -10.970 1.00 91.25 110 THR A C 1
ATOM 767 O O . THR A 1 110 ? 0.598 0.730 -11.045 1.00 91.25 110 THR A O 1
ATOM 770 N N . VAL A 1 111 ? 2.383 -0.352 -10.209 1.00 92.38 111 VAL A N 1
ATOM 771 C CA . VAL A 1 111 ? 2.845 0.763 -9.383 1.00 92.38 111 VAL A CA 1
ATOM 772 C C . VAL A 1 111 ? 4.194 1.240 -9.892 1.00 92.38 111 VAL A C 1
ATOM 774 O O . VAL A 1 111 ? 5.128 0.459 -10.042 1.00 92.38 111 VAL A O 1
ATOM 777 N N . GLY A 1 112 ? 4.300 2.537 -10.152 1.00 89.25 112 GLY A N 1
ATOM 778 C CA . GLY A 1 112 ? 5.551 3.194 -10.504 1.00 89.25 112 GLY A CA 1
ATOM 779 C C . GLY A 1 112 ? 5.723 4.476 -9.706 1.00 89.25 112 GLY A C 1
ATOM 780 O O . GLY A 1 112 ? 4.754 5.054 -9.229 1.00 89.25 112 GLY A O 1
ATOM 781 N N . GLY A 1 113 ? 6.961 4.934 -9.566 1.00 90.19 113 GLY A N 1
ATOM 782 C CA . GLY A 1 113 ? 7.260 6.231 -8.971 1.00 90.19 113 GLY A CA 1
ATOM 783 C C . GLY A 1 113 ? 8.393 6.192 -7.956 1.00 90.19 113 GLY A C 1
ATOM 784 O O . GLY A 1 113 ? 8.953 5.143 -7.644 1.00 90.19 113 GLY A O 1
ATOM 785 N N . ALA A 1 114 ? 8.767 7.375 -7.473 1.00 88.19 114 ALA A N 1
ATOM 786 C CA . ALA A 1 114 ? 9.936 7.549 -6.610 1.00 88.19 114 ALA A CA 1
ATOM 787 C C . ALA A 1 114 ? 9.697 7.153 -5.141 1.00 88.19 114 ALA A C 1
ATOM 789 O O . ALA A 1 114 ? 10.653 7.061 -4.372 1.00 88.19 114 ALA A O 1
ATOM 790 N N . ARG A 1 115 ? 8.437 6.959 -4.734 1.00 91.69 115 ARG A N 1
ATOM 791 C CA . ARG A 1 115 ? 8.049 6.726 -3.336 1.00 91.69 115 ARG A CA 1
ATOM 792 C C . ARG A 1 115 ? 7.552 5.298 -3.151 1.00 91.69 115 ARG A C 1
ATOM 794 O O . ARG A 1 115 ? 6.689 4.877 -3.924 1.00 91.69 115 ARG A O 1
ATOM 801 N N . PRO A 1 116 ? 8.021 4.550 -2.142 1.00 92.06 116 PRO A N 1
ATOM 802 C CA . PRO A 1 116 ? 7.435 3.253 -1.840 1.00 92.06 116 PRO A CA 1
ATOM 803 C C . PRO A 1 116 ? 5.949 3.399 -1.490 1.00 92.06 116 PRO A C 1
ATOM 805 O O . PRO A 1 116 ? 5.543 4.356 -0.822 1.00 92.06 116 PRO A O 1
ATOM 808 N N . LEU A 1 117 ? 5.138 2.455 -1.963 1.00 94.06 117 LEU A N 1
ATOM 809 C CA . LEU A 1 117 ? 3.704 2.420 -1.703 1.00 94.06 117 LEU A CA 1
ATOM 810 C C . LEU A 1 117 ? 3.420 1.736 -0.361 1.00 94.06 117 LEU A C 1
ATOM 812 O O . LEU A 1 117 ? 3.916 0.641 -0.103 1.00 94.06 117 LEU A O 1
ATOM 816 N N . LEU A 1 118 ? 2.574 2.352 0.463 1.00 94.81 118 LEU A N 1
ATOM 817 C CA . LEU A 1 118 ? 2.006 1.756 1.670 1.00 94.81 118 LEU A CA 1
ATOM 818 C C . LEU A 1 118 ? 0.484 1.713 1.522 1.00 94.81 118 LEU A C 1
ATOM 820 O O . LEU A 1 118 ? -0.169 2.755 1.475 1.00 94.81 118 LEU A O 1
ATOM 824 N N . LEU A 1 119 ? -0.073 0.504 1.450 1.00 96.06 119 LEU A N 1
ATOM 825 C CA . LEU A 1 119 ? -1.517 0.281 1.455 1.00 96.06 119 LEU A CA 1
ATOM 826 C C . LEU A 1 119 ? -1.992 0.047 2.888 1.00 96.06 119 LEU A C 1
ATOM 828 O O . LEU A 1 119 ? -1.475 -0.833 3.577 1.00 96.06 119 LEU A O 1
ATOM 832 N N . LEU A 1 120 ? -2.978 0.826 3.326 1.00 96.62 120 LEU A N 1
ATOM 833 C CA . LEU A 1 120 ? -3.576 0.702 4.651 1.00 96.62 120 LEU A CA 1
ATOM 834 C C . LEU A 1 120 ? -5.096 0.615 4.526 1.00 96.62 120 LEU A C 1
ATOM 836 O O . LEU A 1 120 ? -5.761 1.605 4.232 1.00 96.62 120 LEU A O 1
ATOM 840 N N . ALA A 1 121 ? -5.641 -0.571 4.775 1.00 96.62 121 ALA A N 1
ATOM 841 C CA . ALA A 1 121 ? -7.070 -0.751 4.982 1.00 96.62 121 ALA A CA 1
ATOM 842 C C . ALA A 1 121 ? -7.352 -0.819 6.482 1.00 96.62 121 ALA A C 1
ATOM 844 O O . ALA A 1 121 ? -6.653 -1.530 7.208 1.00 96.62 121 ALA A O 1
ATOM 845 N N . THR A 1 122 ? -8.351 -0.075 6.953 1.00 95.19 122 THR A N 1
ATOM 846 C CA . THR A 1 122 ? -8.780 -0.161 8.359 1.00 95.19 122 THR A CA 1
ATOM 847 C C . THR A 1 122 ? -9.674 -1.373 8.615 1.00 95.19 122 THR A C 1
ATOM 849 O O . THR A 1 122 ? -9.769 -1.802 9.764 1.00 95.19 122 THR A O 1
ATOM 852 N N . ASP A 1 123 ? -10.271 -1.939 7.560 1.00 96.00 123 ASP A N 1
ATOM 853 C CA . ASP A 1 123 ? -11.115 -3.133 7.607 1.00 96.00 123 ASP A CA 1
ATOM 854 C C . ASP A 1 123 ? -10.538 -4.260 6.730 1.00 96.00 123 ASP A C 1
ATOM 856 O O . ASP A 1 123 ? -9.978 -5.226 7.248 1.00 96.00 123 ASP A O 1
ATOM 860 N N . THR A 1 124 ? -10.605 -4.129 5.397 1.00 97.50 124 THR A N 1
ATOM 861 C CA . THR A 1 124 ? -10.283 -5.235 4.475 1.00 97.50 124 THR A CA 1
ATOM 862 C C . THR A 1 124 ? -9.532 -4.776 3.217 1.00 97.50 124 THR A C 1
ATOM 864 O O . THR A 1 124 ? -9.829 -3.736 2.634 1.00 97.50 124 THR A O 1
ATOM 867 N N . ILE A 1 125 ? -8.569 -5.582 2.754 1.00 97.69 125 ILE A N 1
ATOM 868 C CA . ILE A 1 125 ? -8.027 -5.506 1.387 1.00 97.69 125 ILE A CA 1
ATOM 869 C C . ILE A 1 125 ? -8.610 -6.683 0.605 1.00 97.69 125 ILE A C 1
ATOM 871 O O . ILE A 1 125 ? -8.289 -7.836 0.886 1.00 97.69 125 ILE A O 1
ATOM 875 N N . ASP A 1 126 ? -9.474 -6.384 -0.355 1.00 98.00 126 ASP A N 1
ATOM 876 C CA . ASP A 1 126 ? -10.172 -7.357 -1.186 1.00 98.00 126 ASP A CA 1
ATOM 877 C C . ASP A 1 126 ? -9.515 -7.441 -2.569 1.00 98.00 126 ASP A C 1
ATOM 879 O O . ASP A 1 126 ? -9.498 -6.475 -3.335 1.00 98.00 126 ASP A O 1
ATOM 883 N N . ILE A 1 127 ? -8.956 -8.607 -2.889 1.00 97.44 127 ILE A N 1
ATOM 884 C CA . ILE A 1 127 ? -8.315 -8.883 -4.176 1.00 97.44 127 ILE A CA 1
ATOM 885 C C . ILE A 1 127 ? -9.164 -9.917 -4.901 1.00 97.44 127 ILE A C 1
ATOM 887 O O . ILE A 1 127 ? -9.241 -11.081 -4.508 1.00 97.44 127 ILE A O 1
ATOM 891 N N . THR A 1 128 ? -9.807 -9.482 -5.980 1.00 97.44 128 THR A N 1
ATOM 892 C CA . THR A 1 128 ? -10.670 -10.358 -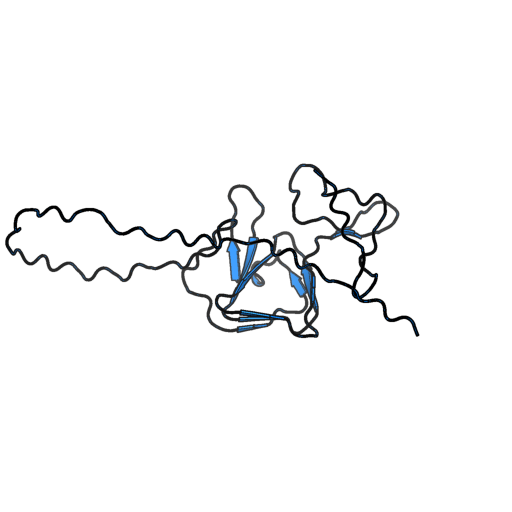6.778 1.00 97.44 128 THR A CA 1
ATOM 893 C C . THR A 1 128 ? -9.853 -11.396 -7.552 1.00 97.44 128 THR A C 1
ATOM 895 O O . THR A 1 128 ? -8.642 -11.267 -7.704 1.00 97.44 128 THR A O 1
ATOM 898 N N . ALA A 1 129 ? -10.516 -12.393 -8.147 1.00 95.31 129 ALA A N 1
ATOM 899 C CA . ALA A 1 129 ? -9.848 -13.392 -8.990 1.00 95.31 129 ALA A CA 1
ATOM 900 C C . ALA A 1 129 ? -9.120 -12.798 -10.217 1.00 95.31 129 ALA A C 1
ATOM 902 O O . ALA A 1 129 ? -8.208 -13.426 -10.746 1.00 95.31 129 ALA A O 1
ATOM 903 N N . ALA A 1 130 ? -9.529 -11.610 -10.678 1.00 94.00 130 ALA A N 1
ATOM 904 C CA . ALA A 1 130 ? -8.851 -10.863 -11.741 1.00 94.00 130 ALA A CA 1
ATOM 905 C C . ALA A 1 130 ? -7.851 -9.824 -11.196 1.00 94.00 130 ALA A C 1
ATOM 907 O O . ALA A 1 130 ? -7.127 -9.196 -11.970 1.00 94.00 130 ALA A O 1
ATOM 908 N N . GLY A 1 131 ? -7.835 -9.622 -9.878 1.00 94.62 131 GLY A N 1
ATOM 909 C CA . GLY A 1 131 ? -6.954 -8.698 -9.190 1.00 94.62 131 GLY A CA 1
ATOM 910 C C . GLY A 1 131 ? -5.521 -9.208 -9.185 1.00 94.62 131 GLY A C 1
ATOM 911 O O . GLY A 1 131 ? -5.255 -10.355 -8.832 1.00 94.62 131 GLY A O 1
ATOM 912 N N . LEU A 1 132 ? -4.591 -8.336 -9.556 1.00 92.38 132 LEU A N 1
ATOM 913 C CA . LEU A 1 132 ? -3.161 -8.588 -9.443 1.00 92.38 132 LEU A CA 1
ATOM 914 C C . LEU A 1 132 ? -2.506 -7.302 -8.961 1.00 92.38 132 LEU A C 1
ATOM 916 O O . LEU A 1 132 ? -2.776 -6.239 -9.506 1.00 92.38 132 LEU A O 1
ATOM 920 N N . LEU A 1 133 ? -1.668 -7.395 -7.934 1.00 91.25 133 LEU A N 1
ATOM 921 C CA . LEU A 1 133 ? -0.938 -6.253 -7.402 1.00 91.25 133 LEU A CA 1
ATOM 922 C C . LEU A 1 133 ? 0.552 -6.474 -7.646 1.00 91.25 133 LEU A C 1
ATOM 924 O O . LEU A 1 133 ? 1.179 -7.271 -6.949 1.00 91.25 133 LEU A O 1
ATOM 928 N N . ASP A 1 134 ? 1.092 -5.787 -8.649 1.00 84.44 134 ASP A N 1
ATOM 929 C CA . ASP A 1 134 ? 2.513 -5.832 -8.975 1.00 84.44 134 ASP A CA 1
ATOM 930 C C . ASP A 1 134 ? 3.217 -4.603 -8.390 1.00 84.44 134 ASP A C 1
ATOM 932 O O . ASP A 1 134 ? 3.027 -3.468 -8.839 1.00 84.44 134 ASP A O 1
ATOM 936 N N . LEU A 1 135 ? 3.996 -4.850 -7.335 1.00 82.38 135 LEU A N 1
ATOM 937 C CA . LEU A 1 135 ? 4.787 -3.849 -6.616 1.00 82.38 135 LEU A CA 1
ATOM 938 C C . LEU A 1 135 ? 6.289 -3.998 -6.885 1.00 82.38 135 LEU A C 1
ATOM 940 O O . LEU A 1 135 ? 7.099 -3.422 -6.151 1.00 82.38 135 LEU A O 1
ATOM 944 N N . ALA A 1 136 ? 6.685 -4.811 -7.868 1.00 72.31 136 ALA A N 1
ATOM 945 C CA . ALA A 1 136 ? 8.092 -5.012 -8.165 1.00 72.31 136 ALA A CA 1
ATOM 946 C C . ALA A 1 136 ? 8.734 -3.700 -8.644 1.00 72.31 136 ALA A C 1
ATOM 948 O O . ALA A 1 136 ? 8.192 -2.966 -9.471 1.00 72.31 136 ALA A O 1
ATOM 949 N N . SER A 1 137 ? 9.918 -3.393 -8.107 1.00 68.19 137 SER A N 1
ATOM 950 C CA . SER A 1 137 ? 10.711 -2.259 -8.573 1.00 68.19 137 SER A CA 1
ATOM 951 C C . SER A 1 137 ? 11.586 -2.718 -9.728 1.00 68.19 137 SER A C 1
ATOM 953 O O . SER A 1 137 ? 12.444 -3.584 -9.562 1.00 68.19 137 SER A O 1
ATOM 955 N N . TYR A 1 138 ? 11.376 -2.134 -10.903 1.00 67.38 138 TYR A N 1
ATOM 956 C CA . TYR A 1 138 ? 12.172 -2.431 -12.085 1.00 67.38 138 TYR A CA 1
ATOM 957 C C . TYR A 1 138 ? 13.169 -1.304 -12.329 1.00 67.38 138 TYR A C 1
ATOM 959 O O . TYR A 1 138 ? 12.788 -0.143 -12.501 1.00 67.38 138 TYR A O 1
ATOM 967 N N . ARG A 1 139 ? 14.460 -1.636 -12.405 1.00 61.72 139 ARG A N 1
ATOM 968 C CA . ARG A 1 139 ? 15.452 -0.724 -12.983 1.00 61.72 139 ARG A CA 1
ATOM 969 C C . ARG A 1 139 ? 15.620 -1.064 -14.455 1.00 61.72 139 ARG A C 1
ATOM 971 O O . ARG A 1 139 ? 15.987 -2.178 -14.819 1.00 61.72 139 ARG A O 1
ATOM 978 N N . MET A 1 140 ? 15.372 -0.082 -15.317 1.00 58.53 140 MET A N 1
ATOM 979 C CA . MET A 1 140 ? 15.761 -0.175 -16.722 1.00 58.53 140 MET A CA 1
ATOM 980 C C . MET A 1 140 ? 17.284 -0.049 -16.798 1.00 58.53 140 MET A C 1
ATOM 982 O O . MET A 1 140 ? 17.827 1.049 -16.664 1.00 58.53 140 MET A O 1
ATOM 986 N N . SER A 1 141 ? 17.989 -1.167 -16.984 1.00 59.03 141 SER A N 1
ATOM 987 C CA . SER A 1 141 ? 19.424 -1.126 -17.263 1.00 59.03 141 SER A CA 1
ATOM 988 C C . SER A 1 141 ? 19.635 -0.593 -18.681 1.00 59.03 141 SER A C 1
ATOM 990 O O . SER A 1 141 ? 19.313 -1.251 -19.669 1.00 59.03 141 SER A O 1
ATOM 992 N N . LEU A 1 142 ? 20.178 0.622 -18.797 1.00 59.12 142 LEU A N 1
ATOM 993 C CA . LEU A 1 142 ? 20.493 1.268 -20.081 1.00 59.12 142 LEU A CA 1
ATOM 994 C C . LEU A 1 142 ? 21.701 0.629 -20.805 1.00 59.12 142 LEU A C 1
ATOM 996 O O . LEU A 1 142 ? 22.152 1.136 -21.832 1.00 59.12 142 LEU A O 1
ATOM 1000 N N . GLY A 1 143 ? 22.242 -0.483 -20.298 1.00 54.06 143 GLY A N 1
ATOM 1001 C CA . GLY A 1 143 ? 23.353 -1.203 -20.915 1.00 54.06 143 GLY A CA 1
ATOM 1002 C C . GLY A 1 143 ? 22.887 -2.228 -21.948 1.00 54.06 143 GLY A C 1
ATOM 1003 O O . GLY A 1 143 ? 22.438 -3.302 -21.573 1.00 54.06 143 GLY A O 1
ATOM 1004 N N . GLY A 1 144 ? 23.028 -1.910 -23.240 1.00 51.34 144 GLY A N 1
ATOM 1005 C CA . GLY A 1 144 ? 23.220 -2.831 -24.380 1.00 51.34 144 GLY A CA 1
ATOM 1006 C C . GLY A 1 144 ? 22.192 -3.936 -24.697 1.00 51.34 144 GLY A C 1
ATOM 1007 O O . GLY A 1 144 ? 22.255 -4.484 -25.793 1.00 51.34 144 GLY A O 1
ATOM 1008 N N . GLY A 1 145 ? 21.259 -4.268 -23.803 1.00 57.62 145 GLY A N 1
ATOM 1009 C CA . GLY A 1 145 ? 20.353 -5.416 -23.947 1.00 57.62 145 GLY A CA 1
ATOM 1010 C C . GLY A 1 145 ? 18.948 -5.235 -23.363 1.00 57.62 145 GLY A C 1
ATOM 1011 O O . GLY A 1 145 ? 18.135 -6.143 -23.501 1.00 57.62 145 GLY A O 1
ATOM 1012 N N . GLY A 1 146 ? 18.642 -4.087 -22.743 1.00 50.94 146 GLY A N 1
ATOM 1013 C CA . GLY A 1 146 ? 17.271 -3.655 -22.427 1.00 50.94 146 GLY A CA 1
ATOM 1014 C C . GLY A 1 146 ? 16.450 -4.577 -21.518 1.00 50.94 146 GLY A C 1
ATOM 1015 O O . GLY A 1 146 ? 15.226 -4.541 -21.579 1.00 50.94 146 GLY A O 1
ATOM 1016 N N . GLN A 1 147 ? 17.086 -5.418 -20.701 1.00 55.97 147 GLN A N 1
ATOM 1017 C CA . GLN A 1 147 ? 16.370 -6.256 -19.739 1.00 55.97 147 GLN A CA 1
ATOM 1018 C C . GLN A 1 147 ? 16.037 -5.413 -18.499 1.00 55.97 147 GLN A C 1
ATOM 1020 O O . GLN A 1 147 ? 16.917 -4.753 -17.939 1.00 55.97 147 GLN A O 1
ATOM 1025 N N . ALA A 1 148 ? 14.768 -5.414 -18.090 1.00 57.19 148 ALA A N 1
ATOM 1026 C CA . ALA A 1 148 ? 14.355 -4.842 -16.817 1.00 57.19 148 ALA A CA 1
ATOM 1027 C C . ALA A 1 148 ? 14.901 -5.723 -15.686 1.00 57.19 148 ALA A C 1
ATOM 1029 O O . ALA A 1 148 ? 14.611 -6.916 -15.631 1.00 57.19 148 ALA A O 1
ATOM 1030 N N . GLU A 1 149 ? 15.715 -5.148 -14.804 1.00 61.09 149 GLU A N 1
ATOM 1031 C CA . GLU A 1 149 ? 16.213 -5.847 -13.622 1.00 61.09 149 GLU A CA 1
ATOM 1032 C C . GLU A 1 149 ? 15.203 -5.661 -12.487 1.00 61.09 149 GLU A C 1
ATOM 1034 O O . GLU A 1 149 ? 14.886 -4.524 -12.122 1.00 61.09 149 GLU A O 1
ATOM 1039 N N . ILE A 1 150 ? 14.688 -6.771 -11.948 1.00 56.56 150 ILE A N 1
ATOM 1040 C CA . ILE A 1 150 ? 13.865 -6.760 -10.736 1.00 56.56 150 ILE A CA 1
ATOM 1041 C C . ILE A 1 150 ? 14.793 -6.466 -9.562 1.00 56.56 150 ILE A C 1
ATOM 1043 O O . ILE A 1 150 ? 15.669 -7.266 -9.231 1.00 56.56 150 ILE A O 1
ATOM 1047 N N . VAL A 1 151 ? 14.594 -5.321 -8.920 1.00 57.06 151 VAL A N 1
ATOM 1048 C CA . VAL A 1 151 ? 15.287 -4.956 -7.688 1.00 57.06 151 VAL A CA 1
ATOM 1049 C C . VAL A 1 151 ? 14.334 -5.219 -6.531 1.00 57.06 151 VAL A C 1
ATOM 1051 O O . VAL A 1 151 ? 13.258 -4.627 -6.446 1.00 57.06 151 VAL A O 1
ATOM 1054 N N . GLY A 1 152 ? 14.721 -6.133 -5.640 1.00 51.78 152 GLY A N 1
ATOM 1055 C CA . GLY A 1 152 ? 13.952 -6.428 -4.436 1.00 51.78 152 GLY A CA 1
ATOM 1056 C C . GLY A 1 152 ? 13.760 -5.188 -3.556 1.00 51.78 152 GLY A C 1
ATOM 1057 O O . GLY A 1 152 ? 14.608 -4.293 -3.506 1.00 51.78 152 GLY A O 1
ATOM 1058 N N . ALA A 1 153 ? 12.638 -5.142 -2.838 1.00 47.69 153 ALA A N 1
ATOM 1059 C CA . ALA A 1 153 ? 12.388 -4.135 -1.816 1.00 47.69 153 ALA A CA 1
ATOM 1060 C C . ALA A 1 153 ? 13.323 -4.392 -0.622 1.00 47.69 153 ALA A C 1
ATOM 1062 O O . ALA A 1 153 ? 13.022 -5.226 0.225 1.00 47.69 153 ALA A O 1
ATOM 1063 N N . GLY A 1 154 ? 14.479 -3.727 -0.563 1.00 43.66 154 GLY A N 1
ATOM 1064 C CA . GLY A 1 154 ? 15.380 -3.933 0.575 1.00 43.66 154 GLY A CA 1
ATOM 1065 C C . GLY A 1 154 ? 16.687 -3.157 0.607 1.00 43.66 154 GLY A C 1
ATOM 1066 O O . GLY A 1 154 ? 17.284 -3.074 1.669 1.00 43.66 154 GLY A O 1
ATOM 1067 N N . GLU A 1 155 ? 17.141 -2.553 -0.488 1.00 40.16 155 GLU A N 1
ATOM 1068 C CA . GLU A 1 155 ? 18.541 -2.132 -0.547 1.00 40.16 155 GLU A CA 1
ATOM 1069 C C . GLU A 1 155 ? 18.704 -0.676 -0.979 1.00 40.16 155 GLU A C 1
ATOM 1071 O O . GLU A 1 155 ? 18.818 -0.339 -2.160 1.00 40.16 155 GLU A O 1
ATOM 1076 N N . ALA A 1 156 ? 18.687 0.206 0.024 1.00 45.09 156 ALA A N 1
ATOM 1077 C CA . ALA A 1 156 ? 19.005 1.618 -0.134 1.00 45.09 156 ALA A CA 1
ATOM 1078 C C . ALA A 1 156 ? 20.526 1.886 -0.185 1.00 45.09 156 ALA A C 1
ATOM 1080 O O . ALA A 1 156 ? 20.905 2.988 -0.585 1.00 45.09 156 ALA A O 1
ATOM 1081 N N . SER A 1 157 ? 21.409 0.934 0.179 1.00 52.81 157 SER A N 1
ATOM 1082 C CA . SER A 1 157 ? 22.858 1.227 0.229 1.00 52.81 157 SER A CA 1
ATOM 1083 C C . SER A 1 157 ? 23.893 0.079 0.197 1.00 52.81 157 SER A C 1
ATOM 1085 O O . SER A 1 157 ? 25.083 0.394 0.200 1.00 52.81 157 SER A O 1
ATOM 1087 N N . GLY A 1 158 ? 23.572 -1.208 0.092 1.00 49.56 158 GLY A N 1
ATOM 1088 C CA . GLY A 1 158 ? 24.591 -2.271 0.136 1.00 49.56 158 GLY A CA 1
ATOM 1089 C C . GLY A 1 158 ? 24.133 -3.719 -0.102 1.00 49.56 158 GLY A C 1
ATOM 1090 O O . GLY A 1 158 ? 23.921 -4.453 0.845 1.00 49.56 158 GLY A O 1
ATOM 1091 N N . ALA A 1 159 ? 24.220 -4.162 -1.363 1.00 43.34 159 ALA A N 1
ATOM 1092 C CA . ALA A 1 159 ? 24.087 -5.543 -1.860 1.00 43.34 159 ALA A CA 1
ATOM 1093 C C . ALA A 1 159 ? 22.655 -6.034 -2.135 1.00 43.34 159 ALA A C 1
ATOM 1095 O O . ALA A 1 159 ? 21.954 -6.516 -1.259 1.00 43.34 159 ALA A O 1
ATOM 1096 N N . LEU A 1 160 ? 22.291 -6.012 -3.427 1.00 47.97 160 LEU A N 1
ATOM 1097 C CA . LEU A 1 160 ? 21.127 -6.706 -3.994 1.00 47.97 160 LEU A CA 1
ATOM 1098 C C . LEU A 1 160 ? 20.952 -8.090 -3.352 1.00 47.97 160 LEU A C 1
ATOM 1100 O O . LEU A 1 160 ? 21.933 -8.823 -3.213 1.00 47.97 160 LEU A O 1
ATOM 1104 N N . CYS A 1 161 ? 19.712 -8.460 -3.025 1.00 44.72 161 CYS A N 1
ATOM 1105 C CA . CYS A 1 161 ? 19.335 -9.788 -2.541 1.00 44.72 161 CYS A CA 1
ATOM 1106 C C . CYS A 1 161 ? 19.631 -10.851 -3.618 1.00 44.72 161 CYS A C 1
ATOM 1108 O O . CYS A 1 161 ? 18.733 -11.281 -4.332 1.00 44.72 161 CYS A O 1
ATOM 1110 N N . GLY A 1 162 ? 20.901 -11.226 -3.781 1.00 46.59 162 GLY A N 1
ATOM 1111 C CA . GLY A 1 162 ? 21.390 -12.003 -4.915 1.00 46.59 162 GLY A CA 1
ATOM 1112 C C . GLY A 1 162 ? 21.306 -11.220 -6.230 1.00 46.59 162 GLY A C 1
ATOM 1113 O O . GLY A 1 162 ? 20.233 -10.895 -6.718 1.00 46.59 162 GLY A O 1
ATOM 1114 N N . SER A 1 163 ? 22.444 -10.949 -6.869 1.00 43.03 163 SER A N 1
ATOM 1115 C CA . SER A 1 163 ? 22.412 -10.633 -8.300 1.00 43.03 163 SER A CA 1
ATOM 1116 C C . SER A 1 163 ? 21.915 -11.891 -9.025 1.00 43.03 163 SER A C 1
ATOM 1118 O O . SER A 1 163 ? 22.552 -12.942 -8.864 1.00 43.03 163 SER A O 1
ATOM 1120 N N . PRO A 1 164 ? 20.805 -11.851 -9.789 1.00 47.34 164 PRO A N 1
ATOM 1121 C CA . PRO A 1 164 ? 20.385 -12.982 -10.600 1.00 47.34 164 PRO A CA 1
ATOM 1122 C C . PRO A 1 164 ? 21.367 -13.105 -11.768 1.00 47.34 164 PRO A C 1
ATOM 1124 O O . PRO A 1 164 ? 21.097 -12.705 -12.895 1.00 47.34 164 PRO A O 1
ATOM 1127 N N . THR A 1 165 ? 22.551 -13.661 -11.509 1.00 50.16 165 THR A N 1
ATOM 1128 C CA . THR A 1 165 ? 23.526 -13.991 -12.559 1.00 50.16 165 THR A CA 1
ATOM 1129 C C . THR A 1 165 ? 22.980 -15.046 -13.527 1.00 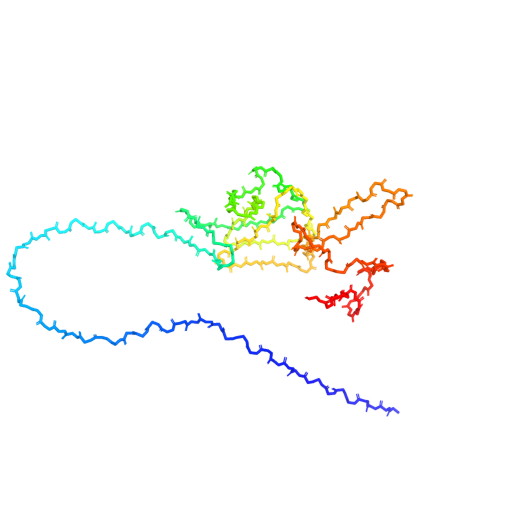50.16 165 THR A C 1
ATOM 1131 O O . THR A 1 165 ? 23.524 -15.224 -14.613 1.00 50.16 165 THR A O 1
ATOM 1134 N N . GLY A 1 166 ? 21.855 -15.681 -13.187 1.00 47.31 166 GLY A N 1
ATOM 1135 C CA . GLY A 1 166 ? 20.913 -16.232 -14.150 1.00 47.31 166 GLY A CA 1
ATOM 1136 C C . GLY A 1 166 ? 19.575 -15.524 -13.994 1.00 47.31 166 GLY A C 1
ATOM 1137 O O . GLY A 1 166 ? 18.967 -15.623 -12.932 1.00 47.31 166 GLY A O 1
ATOM 1138 N N . GLY A 1 167 ? 19.121 -14.817 -15.031 1.00 40.78 167 GLY A N 1
ATOM 1139 C CA . GLY A 1 167 ? 17.767 -14.274 -15.095 1.00 40.78 167 GLY A CA 1
ATOM 1140 C C . GLY A 1 167 ? 16.752 -15.394 -14.884 1.00 40.78 167 GLY A C 1
ATOM 1141 O O . GLY A 1 167 ? 16.479 -16.176 -15.793 1.00 40.78 167 GLY A O 1
ATOM 1142 N N . GLY A 1 168 ? 16.240 -15.508 -13.661 1.00 44.59 168 GLY A N 1
ATOM 1143 C CA . GLY A 1 168 ? 15.128 -16.383 -13.348 1.00 44.59 168 GLY A CA 1
ATOM 1144 C C . GLY A 1 168 ? 13.870 -15.717 -13.869 1.00 44.59 168 GLY A C 1
ATOM 1145 O O . GLY A 1 168 ? 13.446 -14.706 -13.322 1.00 44.59 168 GLY A O 1
ATOM 1146 N N . SER A 1 169 ? 13.298 -16.250 -14.947 1.00 45.53 169 SER A N 1
ATOM 1147 C CA . SER A 1 169 ? 11.959 -15.854 -15.364 1.00 45.53 169 SER A CA 1
ATOM 1148 C C . SER A 1 169 ? 10.965 -16.322 -14.301 1.00 45.53 169 SER A C 1
ATOM 1150 O O . SER A 1 169 ? 10.794 -17.525 -14.104 1.00 45.53 169 SER A O 1
ATOM 1152 N N . ASP A 1 170 ? 10.277 -15.388 -13.665 1.00 48.28 170 ASP A N 1
ATOM 1153 C CA . ASP A 1 170 ? 9.086 -15.604 -12.836 1.00 48.28 170 ASP A CA 1
ATOM 1154 C C . ASP A 1 170 ? 7.855 -16.044 -13.660 1.00 48.28 170 ASP A C 1
ATOM 1156 O O . ASP A 1 170 ? 6.837 -16.466 -13.119 1.00 48.28 170 ASP A O 1
ATOM 1160 N N . ASN A 1 171 ? 7.973 -16.041 -14.989 1.00 43.88 171 ASN A N 1
ATOM 1161 C CA . ASN A 1 171 ? 6.900 -16.324 -15.942 1.00 43.88 171 ASN A CA 1
ATOM 1162 C C . ASN A 1 171 ? 6.514 -17.818 -16.109 1.00 43.88 171 ASN A C 1
ATOM 1164 O O . ASN A 1 171 ? 5.911 -18.192 -17.117 1.00 43.88 171 ASN A O 1
ATOM 1168 N N . ALA A 1 172 ? 6.851 -18.698 -15.160 1.00 42.84 172 ALA A N 1
ATOM 1169 C CA . ALA A 1 172 ? 6.713 -20.154 -15.302 1.00 42.84 172 ALA A CA 1
ATOM 1170 C C . ALA A 1 172 ? 5.581 -20.790 -14.466 1.00 42.84 172 ALA A C 1
ATOM 1172 O O . ALA A 1 172 ? 5.767 -21.844 -13.870 1.00 42.84 172 ALA A O 1
ATOM 1173 N N . GLY A 1 173 ? 4.371 -20.224 -14.495 1.00 41.84 173 GLY A N 1
ATOM 1174 C CA . GLY A 1 173 ? 3.144 -20.985 -14.210 1.00 41.84 173 GLY A CA 1
ATOM 1175 C C . GLY A 1 173 ? 2.966 -21.539 -12.779 1.00 41.84 173 GLY A C 1
ATOM 1176 O O . GLY A 1 173 ? 3.753 -21.284 -11.872 1.00 41.84 173 GLY A O 1
ATOM 1177 N N . PRO A 1 174 ? 1.862 -22.265 -12.527 1.00 47.38 174 PRO A N 1
ATOM 1178 C CA . PRO A 1 174 ? 1.060 -22.034 -11.325 1.00 47.38 174 PRO A CA 1
ATOM 1179 C C . PRO A 1 174 ? 1.635 -22.555 -10.000 1.00 47.38 174 PRO A C 1
ATOM 1181 O O . PRO A 1 174 ? 1.099 -22.178 -8.967 1.00 47.38 174 PRO A O 1
ATOM 1184 N N . PHE A 1 175 ? 2.691 -23.380 -9.983 1.00 51.59 175 PHE A N 1
ATOM 1185 C CA . PHE A 1 175 ? 3.245 -23.941 -8.737 1.00 51.59 175 PHE A CA 1
ATOM 1186 C C . PHE A 1 175 ? 4.714 -24.405 -8.826 1.00 51.59 175 PHE A C 1
ATOM 1188 O O . PHE A 1 175 ? 5.012 -25.481 -8.311 1.00 51.59 175 PHE A O 1
ATOM 1195 N N . ASN A 1 176 ? 5.658 -23.687 -9.455 1.00 42.16 176 ASN A N 1
ATOM 1196 C CA . ASN A 1 176 ? 7.074 -23.992 -9.180 1.00 42.16 176 ASN A CA 1
ATOM 1197 C C . ASN A 1 176 ? 8.101 -22.935 -9.604 1.00 42.16 176 ASN A C 1
ATOM 1199 O O . ASN A 1 176 ? 8.113 -22.465 -10.735 1.00 42.16 176 ASN A O 1
ATOM 1203 N N . SER A 1 177 ? 9.052 -22.749 -8.682 1.00 47.03 177 SER A N 1
ATOM 1204 C CA . SER A 1 177 ? 10.446 -22.313 -8.856 1.00 47.03 177 SER A CA 1
ATOM 1205 C C . SER A 1 177 ? 10.705 -20.922 -9.436 1.00 47.03 177 SER A C 1
ATOM 1207 O O . SER A 1 177 ? 10.668 -20.734 -10.645 1.00 47.03 177 SER A O 1
ATOM 1209 N N . GLY A 1 178 ? 11.133 -19.987 -8.578 1.00 43.44 178 GLY A N 1
ATOM 1210 C CA . GLY A 1 178 ? 11.746 -18.755 -9.079 1.00 43.44 178 GLY A CA 1
ATOM 1211 C C . GLY A 1 178 ? 12.251 -17.711 -8.086 1.00 43.44 178 GLY A C 1
ATOM 1212 O O . GLY A 1 178 ? 12.714 -16.680 -8.540 1.00 43.44 178 GLY A O 1
ATOM 1213 N N . GLY A 1 179 ? 12.204 -17.922 -6.767 1.00 41.06 179 GLY A N 1
ATOM 1214 C CA . GLY A 1 179 ? 12.792 -16.990 -5.798 1.00 41.06 179 GLY A CA 1
ATOM 1215 C C . GLY A 1 179 ? 14.035 -17.586 -5.157 1.00 41.06 179 GLY A C 1
ATOM 1216 O O . GLY A 1 179 ? 13.950 -18.139 -4.063 1.00 41.06 179 GLY A O 1
ATOM 1217 N N . GLY A 1 180 ? 15.176 -17.533 -5.844 1.00 42.19 180 GLY A N 1
ATOM 1218 C CA . GLY A 1 180 ? 16.468 -17.858 -5.245 1.00 42.19 180 GLY A CA 1
ATOM 1219 C C . GLY A 1 180 ? 16.829 -16.809 -4.198 1.00 42.19 180 GLY A C 1
ATOM 1220 O O . GLY A 1 180 ? 17.557 -15.871 -4.499 1.00 42.19 180 GLY A O 1
ATOM 1221 N N . GLY A 1 181 ? 16.301 -16.956 -2.982 1.00 39.84 181 GLY A N 1
ATOM 1222 C CA . GLY A 1 181 ? 16.756 -16.204 -1.818 1.00 39.84 181 GLY A CA 1
ATOM 1223 C C . GLY A 1 181 ? 18.209 -16.572 -1.540 1.00 39.84 181 GLY A C 1
ATOM 1224 O O . GLY A 1 181 ? 18.493 -17.646 -1.010 1.00 39.84 181 GLY A O 1
ATOM 1225 N N . GLY A 1 182 ? 19.131 -15.712 -1.967 1.00 37.47 182 GLY A N 1
ATOM 1226 C CA . GLY A 1 182 ? 20.537 -15.816 -1.610 1.00 37.47 182 GLY A CA 1
ATOM 1227 C C . GLY A 1 182 ? 20.686 -15.684 -0.098 1.00 37.47 182 GLY A C 1
ATOM 1228 O O . GLY A 1 182 ? 20.169 -14.742 0.494 1.00 37.47 182 GLY A O 1
ATOM 1229 N N . ALA A 1 183 ? 21.367 -16.651 0.513 1.00 35.81 1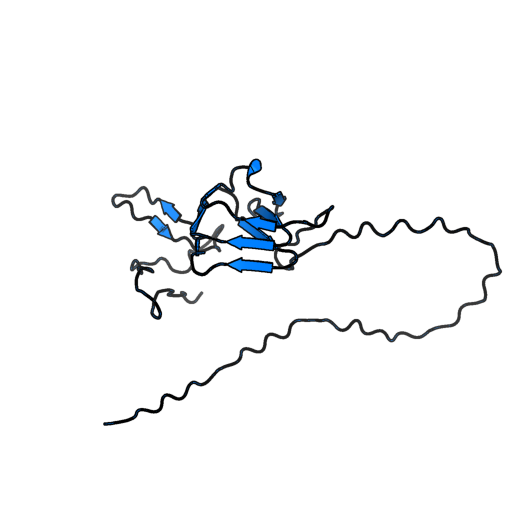83 ALA A N 1
ATOM 1230 C CA . ALA A 1 183 ? 21.780 -16.578 1.903 1.00 35.81 183 ALA A CA 1
ATOM 1231 C C . ALA A 1 183 ? 22.716 -15.375 2.097 1.00 35.81 183 ALA A C 1
ATOM 1233 O O . ALA A 1 183 ? 23.763 -15.295 1.449 1.00 35.81 183 ALA A O 1
ATOM 1234 N N . GLY A 1 184 ? 22.326 -14.473 2.991 1.00 37.00 184 GLY A N 1
ATOM 1235 C CA . GLY A 1 184 ? 23.124 -13.374 3.519 1.00 37.00 184 GLY A CA 1
ATOM 1236 C C . GLY A 1 184 ? 22.616 -13.043 4.905 1.00 37.00 184 GLY A C 1
ATOM 1237 O O . GLY A 1 184 ? 21.427 -12.671 4.986 1.00 37.00 184 GLY A O 1
#

Sequence (184 aa):
MRVSLIAITCAACGFDHGVSSIGGNGPSDGGPDIDGSRIDAMPDAPPDARACWGTFVSTCFTTLPSGDLTLPGTLDTSSAATCTQIKQQTDGPDLCVIAAQTIHVTGPVTVGGARPLLLLATDTIDITAAGLLDLASYRMSLGGGGQAEIVGAGEASGALCGSPTGGGSDNAGPFNSGGGGGAG

Radius of gyration: 25.04 Å; chains: 1; bounding box: 41×70×78 Å